Protein AF-A0AAV8V8Z2-F1 (afdb_monomer)

Organism: NCBI:txid1586481

Structure (mmCIF, N/CA/C/O backbone):
data_AF-A0AAV8V8Z2-F1
#
_entry.id   AF-A0AAV8V8Z2-F1
#
loop_
_atom_site.group_PDB
_atom_site.id
_atom_site.type_symbol
_atom_site.label_atom_id
_atom_site.label_alt_id
_atom_site.label_comp_id
_atom_site.label_asym_id
_atom_site.label_entity_id
_atom_site.label_seq_id
_atom_site.pdbx_PDB_ins_code
_atom_site.Cartn_x
_atom_site.Cartn_y
_atom_site.Cartn_z
_atom_site.occupancy
_atom_site.B_iso_or_equiv
_atom_site.auth_seq_id
_atom_site.auth_comp_id
_atom_site.auth_asym_id
_atom_site.auth_atom_id
_atom_site.pdbx_PDB_model_num
ATOM 1 N N . MET A 1 1 ? -5.394 -12.443 17.028 1.00 55.44 1 MET A N 1
ATOM 2 C CA . MET A 1 1 ? -6.078 -12.315 15.716 1.00 55.44 1 MET A CA 1
ATOM 3 C C . MET A 1 1 ? -7.574 -12.029 15.829 1.00 55.44 1 MET A C 1
ATOM 5 O O . MET A 1 1 ? -8.069 -11.370 14.934 1.00 55.44 1 MET A O 1
ATOM 9 N N . GLN A 1 2 ? -8.295 -12.465 16.876 1.00 59.88 2 GLN A N 1
ATOM 10 C CA . GLN A 1 2 ? -9.723 -12.116 17.038 1.00 59.88 2 GLN A CA 1
ATOM 11 C C . GLN A 1 2 ? -9.986 -10.616 17.280 1.00 59.88 2 GLN A C 1
ATOM 13 O O . GLN A 1 2 ? -11.065 -10.149 16.947 1.00 59.88 2 GLN A O 1
ATOM 18 N N . GLU A 1 3 ? -9.009 -9.865 17.799 1.00 79.50 3 GLU A N 1
ATOM 19 C CA . GLU A 1 3 ? -9.149 -8.424 18.086 1.00 79.50 3 GLU A CA 1
ATOM 20 C C . GLU A 1 3 ? -9.018 -7.506 16.855 1.00 79.50 3 GLU A C 1
ATOM 22 O O . GLU A 1 3 ? -9.438 -6.359 16.924 1.00 79.50 3 GLU A O 1
ATOM 27 N N . PHE A 1 4 ? -8.477 -7.998 15.729 1.00 88.44 4 PHE A N 1
ATOM 28 C CA . PHE A 1 4 ? -8.235 -7.202 14.509 1.00 88.44 4 PHE A CA 1
ATOM 29 C C . PHE A 1 4 ? -8.724 -7.952 13.253 1.00 88.44 4 PHE A C 1
ATOM 31 O O . PHE A 1 4 ? -7.912 -8.479 12.474 1.00 88.44 4 PHE A O 1
ATOM 38 N N . PRO A 1 5 ? -10.049 -8.122 13.088 1.00 89.12 5 PRO A N 1
ATOM 39 C CA . PRO A 1 5 ? -10.614 -8.955 12.033 1.00 89.12 5 PRO A CA 1
ATOM 40 C C . PRO A 1 5 ? -10.351 -8.405 10.624 1.00 89.12 5 PRO A C 1
ATOM 42 O O . PRO A 1 5 ? -10.026 -9.198 9.738 1.00 89.12 5 PRO A O 1
ATOM 45 N N . LEU A 1 6 ? -10.420 -7.086 10.402 1.00 90.88 6 LEU A N 1
ATOM 46 C CA . LEU A 1 6 ? -10.173 -6.493 9.084 1.00 90.88 6 LEU A CA 1
ATOM 47 C C . LEU A 1 6 ? -8.699 -6.606 8.715 1.00 90.88 6 LEU A C 1
ATOM 49 O O . LEU A 1 6 ? -8.374 -7.145 7.656 1.00 90.88 6 LEU A O 1
ATOM 53 N N . SER A 1 7 ? -7.793 -6.184 9.597 1.00 90.50 7 SER A N 1
ATOM 54 C CA . SER A 1 7 ? -6.358 -6.258 9.299 1.00 90.50 7 SER A CA 1
ATOM 55 C C . SER A 1 7 ? -5.876 -7.686 9.109 1.00 90.50 7 SER A C 1
ATOM 57 O O . SER A 1 7 ? -5.059 -7.937 8.230 1.00 90.50 7 SER A O 1
ATOM 59 N N . SER A 1 8 ? -6.407 -8.649 9.869 1.00 91.44 8 SER A N 1
ATOM 60 C CA . SER A 1 8 ? -6.037 -10.056 9.687 1.00 91.44 8 SER A CA 1
ATOM 61 C C . SER A 1 8 ? -6.459 -10.616 8.326 1.00 91.44 8 SER A C 1
ATOM 63 O O . SER A 1 8 ? -5.731 -11.433 7.761 1.00 91.44 8 SER A O 1
ATOM 65 N N . LYS A 1 9 ? -7.601 -10.169 7.786 1.00 92.75 9 LYS A N 1
ATOM 66 C CA . LYS A 1 9 ? -8.055 -10.525 6.438 1.00 92.75 9 LYS A CA 1
ATOM 67 C C . LYS A 1 9 ? -7.092 -9.962 5.396 1.00 92.75 9 LYS A C 1
ATOM 69 O O . LYS A 1 9 ? -6.546 -10.735 4.619 1.00 92.75 9 LYS A O 1
ATOM 74 N N . TYR A 1 10 ? -6.853 -8.652 5.433 1.00 92.06 10 TYR A N 1
ATOM 75 C CA . TYR A 1 10 ? -6.023 -7.968 4.444 1.00 92.06 10 TYR A CA 1
ATOM 76 C C . TYR A 1 10 ? -4.555 -8.400 4.499 1.00 92.06 10 TYR A C 1
ATOM 78 O O . TYR A 1 10 ? -3.955 -8.635 3.465 1.00 92.06 10 TYR A O 1
ATOM 86 N N . ILE A 1 11 ? -3.968 -8.626 5.676 1.00 91.75 11 ILE A N 1
ATOM 87 C CA . ILE A 1 11 ? -2.581 -9.119 5.766 1.00 91.75 11 ILE A CA 1
ATOM 88 C C . ILE A 1 11 ? -2.414 -10.490 5.102 1.00 91.75 11 ILE A C 1
ATOM 90 O O . ILE A 1 11 ? -1.365 -10.785 4.543 1.00 91.75 11 ILE A O 1
ATOM 94 N N . ARG A 1 12 ? -3.432 -11.353 5.152 1.00 90.88 12 ARG A N 1
ATOM 95 C CA . ARG A 1 12 ? -3.342 -12.686 4.539 1.00 90.88 12 ARG A CA 1
ATOM 96 C C . ARG A 1 12 ? -3.401 -12.649 3.015 1.00 90.88 12 ARG A C 1
ATOM 98 O O . ARG A 1 12 ? -2.929 -13.596 2.396 1.00 90.88 12 ARG A O 1
ATOM 105 N N . THR A 1 13 ? -4.014 -11.621 2.435 1.00 90.25 13 THR A N 1
ATOM 106 C CA . THR A 1 13 ? -4.269 -11.536 0.990 1.00 90.25 13 THR A CA 1
ATOM 107 C C . THR A 1 13 ? -3.391 -10.503 0.290 1.00 90.25 13 THR A C 1
ATOM 109 O O . THR A 1 13 ? -2.968 -10.739 -0.837 1.00 90.25 13 THR A O 1
ATOM 112 N N . ASP A 1 14 ? -3.073 -9.407 0.974 1.00 89.69 14 ASP A N 1
ATOM 113 C CA . ASP A 1 14 ? -2.560 -8.166 0.383 1.00 89.69 14 ASP A CA 1
ATOM 114 C C . ASP A 1 14 ? -1.161 -7.800 0.919 1.00 89.69 14 ASP A C 1
ATOM 116 O O . ASP A 1 14 ? -0.596 -6.755 0.582 1.00 89.69 14 ASP A O 1
ATOM 120 N N . MET A 1 15 ? -0.577 -8.656 1.765 1.00 89.44 15 MET A N 1
ATOM 121 C CA . MET A 1 15 ? 0.813 -8.524 2.191 1.00 89.44 15 MET A CA 1
ATOM 122 C C . MET A 1 15 ? 1.741 -9.187 1.173 1.00 89.44 15 MET A C 1
ATOM 124 O O . MET A 1 15 ? 1.669 -10.391 0.925 1.00 89.44 15 MET A O 1
ATOM 128 N N . TYR A 1 16 ? 2.668 -8.404 0.635 1.00 85.69 16 TYR A N 1
ATOM 129 C CA . TYR A 1 16 ? 3.755 -8.876 -0.207 1.00 85.69 16 TYR A CA 1
ATOM 130 C C . TYR A 1 16 ? 5.094 -8.533 0.439 1.00 85.69 16 TYR A C 1
ATOM 132 O O . TYR A 1 16 ? 5.508 -7.376 0.452 1.00 85.69 16 TYR A O 1
ATOM 140 N N . VAL A 1 17 ? 5.789 -9.554 0.947 1.00 85.44 17 VAL A N 1
ATOM 141 C CA . VAL A 1 17 ? 7.072 -9.413 1.655 1.00 85.44 17 VAL A CA 1
ATOM 142 C C . VAL A 1 17 ? 6.962 -8.384 2.790 1.00 85.44 17 VAL A C 1
ATOM 144 O O . VAL A 1 17 ? 6.380 -8.693 3.824 1.00 85.44 17 VAL A O 1
ATOM 147 N N . ASP A 1 18 ? 7.496 -7.178 2.613 1.00 85.25 18 ASP A N 1
ATOM 148 C CA . ASP A 1 18 ? 7.518 -6.081 3.580 1.00 85.25 18 ASP A CA 1
ATOM 149 C C . ASP A 1 18 ? 6.458 -5.005 3.295 1.00 85.25 18 ASP A C 1
ATOM 151 O O . ASP A 1 18 ? 6.383 -4.006 4.007 1.00 85.25 18 ASP A O 1
ATOM 155 N N . ASN A 1 19 ? 5.662 -5.151 2.234 1.00 85.19 19 ASN A N 1
ATOM 156 C CA . ASN A 1 19 ? 4.672 -4.165 1.808 1.00 85.19 19 ASN A CA 1
ATOM 157 C C . ASN A 1 19 ? 3.260 -4.697 2.062 1.00 85.19 19 ASN A C 1
ATOM 159 O O . ASN A 1 19 ? 2.956 -5.854 1.781 1.00 85.19 19 ASN A O 1
ATOM 163 N N . VAL A 1 20 ? 2.384 -3.828 2.560 1.00 89.25 20 VAL A N 1
ATOM 164 C CA . VAL A 1 20 ? 0.944 -4.080 2.665 1.00 89.25 20 VAL A CA 1
ATOM 165 C C . VAL A 1 20 ? 0.262 -3.078 1.747 1.00 89.25 20 VAL A C 1
ATOM 167 O O . VAL A 1 20 ? 0.393 -1.872 1.958 1.00 89.25 20 VAL A O 1
ATOM 170 N N . VAL A 1 21 ? -0.409 -3.568 0.706 1.00 87.94 21 VAL A N 1
ATOM 171 C CA . VAL A 1 21 ? -1.036 -2.725 -0.321 1.00 87.94 21 VAL A CA 1
ATOM 172 C C . VAL A 1 21 ? -2.490 -3.138 -0.454 1.00 87.94 21 VAL A C 1
ATOM 174 O O . VAL A 1 21 ? -2.794 -4.124 -1.114 1.00 87.94 21 VAL A O 1
ATOM 177 N N . CYS A 1 22 ? -3.380 -2.379 0.178 1.00 89.06 22 CYS A N 1
ATOM 178 C CA . CYS A 1 22 ? -4.800 -2.708 0.239 1.00 89.06 22 CYS A CA 1
ATOM 179 C C . CYS A 1 22 ? -5.633 -1.665 -0.505 1.00 89.06 22 CYS A C 1
ATOM 181 O O . CYS A 1 22 ? -5.334 -0.472 -0.452 1.00 89.06 22 CYS A O 1
ATOM 183 N N . SER A 1 23 ? -6.731 -2.110 -1.115 1.00 89.31 23 SER A N 1
ATOM 184 C CA . SER A 1 23 ? -7.776 -1.234 -1.651 1.00 89.31 23 SER A CA 1
ATOM 185 C C . SER A 1 23 ? -9.095 -1.515 -0.939 1.00 89.31 23 SER A C 1
ATOM 187 O O . SER A 1 23 ? -9.455 -2.672 -0.712 1.00 89.31 23 SER A O 1
ATOM 189 N N . VAL A 1 24 ? -9.805 -0.454 -0.560 1.00 90.62 24 VAL A N 1
ATOM 190 C CA . VAL A 1 24 ? -11.077 -0.529 0.168 1.00 90.62 24 VAL A CA 1
ATOM 191 C C . VAL A 1 24 ? -12.122 0.375 -0.490 1.00 90.62 24 VAL A C 1
ATOM 193 O O . VAL A 1 24 ? -11.772 1.428 -1.022 1.00 90.62 24 VAL A O 1
ATOM 196 N N . PRO A 1 25 ? -13.413 0.003 -0.454 1.00 89.88 25 PRO A N 1
ATOM 197 C CA . PRO A 1 25 ? -14.472 0.723 -1.160 1.00 89.88 25 PRO A CA 1
ATOM 198 C C . PRO A 1 25 ? -14.869 2.060 -0.517 1.00 89.88 25 PRO A C 1
ATOM 200 O O . PRO A 1 25 ? -15.582 2.838 -1.148 1.00 89.88 25 PRO A O 1
ATOM 203 N N . SER A 1 26 ? -14.476 2.333 0.734 1.00 90.62 26 SER A N 1
ATOM 204 C CA . SER A 1 26 ? -14.862 3.565 1.429 1.00 90.62 26 SER A CA 1
ATOM 205 C C . SER A 1 26 ? -13.770 4.123 2.338 1.00 90.62 26 SER A C 1
ATOM 207 O O . SER A 1 26 ? -12.967 3.391 2.915 1.00 90.62 26 SER A O 1
ATOM 209 N N . LEU A 1 27 ? -13.800 5.444 2.526 1.00 89.94 27 LEU A N 1
ATOM 210 C CA . LEU A 1 27 ? -12.897 6.153 3.431 1.00 89.94 27 LEU A CA 1
ATOM 211 C C . LEU A 1 27 ? -13.062 5.710 4.893 1.00 89.94 27 LEU A C 1
ATOM 213 O O . LEU A 1 27 ? -12.076 5.567 5.609 1.00 89.94 27 LEU A O 1
ATOM 217 N N . ALA A 1 28 ? -14.296 5.447 5.335 1.00 91.12 28 ALA A N 1
ATOM 218 C CA . ALA A 1 28 ? -14.557 4.962 6.689 1.00 91.12 28 ALA A CA 1
ATOM 219 C C . ALA A 1 28 ? -13.914 3.584 6.930 1.00 91.12 28 ALA A C 1
ATOM 221 O O . ALA A 1 28 ? -13.312 3.352 7.979 1.00 91.12 28 ALA A O 1
ATOM 222 N N . GLU A 1 29 ? -13.984 2.687 5.939 1.00 91.56 29 GLU A N 1
ATOM 223 C CA . GLU A 1 29 ? -13.272 1.408 5.994 1.00 91.56 29 GLU A CA 1
ATOM 224 C C . GLU A 1 29 ? -11.754 1.601 5.985 1.00 91.56 29 GLU A C 1
ATOM 226 O O . GLU A 1 29 ? -11.067 0.915 6.738 1.00 91.56 29 GLU A O 1
ATOM 231 N N . ALA A 1 30 ? -11.229 2.556 5.210 1.00 91.56 30 ALA A N 1
ATOM 232 C CA . ALA A 1 30 ? -9.797 2.860 5.178 1.00 91.56 30 ALA A CA 1
ATOM 233 C C . ALA A 1 30 ? -9.271 3.324 6.545 1.00 91.56 30 ALA A C 1
ATOM 235 O O . ALA A 1 30 ? -8.234 2.848 7.003 1.00 91.56 30 ALA A O 1
ATOM 236 N N . GLN A 1 31 ? -10.004 4.208 7.226 1.00 91.69 31 GLN A N 1
ATOM 237 C CA . GLN A 1 31 ? -9.653 4.694 8.565 1.00 91.69 31 GLN A CA 1
ATOM 238 C C . GLN A 1 31 ? -9.673 3.576 9.613 1.00 91.69 31 GLN A C 1
ATOM 240 O O . GLN A 1 31 ? -8.776 3.479 10.458 1.00 91.69 31 GLN A O 1
ATOM 245 N N . ASN A 1 32 ? -10.686 2.707 9.552 1.00 92.88 32 ASN A N 1
ATOM 246 C CA . ASN A 1 32 ? -10.767 1.565 10.454 1.00 92.88 32 ASN A CA 1
ATOM 247 C C . ASN A 1 32 ? -9.630 0.566 10.184 1.00 92.88 32 ASN A C 1
ATOM 249 O O . ASN A 1 32 ? -8.939 0.141 11.108 1.00 92.88 32 ASN A O 1
ATOM 253 N N . LEU A 1 33 ? -9.370 0.266 8.908 1.00 92.88 33 LEU A N 1
ATOM 254 C CA . LEU A 1 33 ? -8.282 -0.613 8.493 1.00 92.88 33 LEU A CA 1
ATOM 255 C C . LEU A 1 33 ? -6.916 -0.073 8.928 1.00 92.88 33 LEU A C 1
ATOM 257 O O . LEU A 1 33 ? -6.101 -0.841 9.431 1.00 92.88 33 LEU A O 1
ATOM 261 N N . TYR A 1 34 ? -6.671 1.231 8.777 1.00 92.38 34 TYR A N 1
ATOM 262 C CA . TYR A 1 34 ? -5.458 1.883 9.269 1.00 92.38 34 TYR A CA 1
ATOM 263 C C . TYR A 1 34 ? -5.280 1.662 10.775 1.00 92.38 34 TYR A C 1
ATOM 265 O O . TYR A 1 34 ? -4.223 1.212 11.223 1.00 92.38 34 TYR A O 1
ATOM 273 N N . SER A 1 35 ? -6.335 1.922 11.549 1.00 92.38 35 SER A N 1
ATOM 274 C CA . SER A 1 35 ? -6.313 1.801 13.008 1.00 92.38 35 SER A CA 1
ATOM 275 C C . SER A 1 35 ? -6.051 0.362 13.459 1.00 92.38 35 SER A C 1
ATOM 277 O O . SER A 1 35 ? -5.190 0.126 14.312 1.00 92.38 35 SER A O 1
ATOM 279 N N . GLU A 1 36 ? -6.737 -0.611 12.853 1.00 94.69 36 GLU A N 1
ATOM 280 C CA . GLU A 1 36 ? -6.504 -2.028 13.130 1.00 94.69 36 GLU A CA 1
ATOM 281 C C . GLU A 1 36 ? -5.101 -2.481 12.688 1.00 94.69 36 GLU A C 1
ATOM 283 O O . GLU A 1 36 ? -4.472 -3.259 13.403 1.00 94.69 36 GLU A O 1
ATOM 288 N N . LEU A 1 37 ? -4.570 -1.981 11.561 1.00 93.25 37 LEU A N 1
ATOM 289 C CA . LEU A 1 37 ? -3.244 -2.369 11.061 1.00 93.25 37 LEU A CA 1
ATOM 290 C C . LEU A 1 37 ? -2.161 -1.890 12.021 1.00 93.25 37 LEU A C 1
ATOM 292 O O . LEU A 1 37 ? -1.295 -2.667 12.420 1.00 93.25 37 LEU A O 1
ATOM 296 N N . VAL A 1 38 ? -2.237 -0.625 12.438 1.00 93.00 38 VAL A N 1
ATOM 297 C CA . VAL A 1 38 ? -1.319 -0.060 13.429 1.00 93.00 38 VAL A CA 1
ATOM 298 C C . VAL A 1 38 ? -1.397 -0.843 14.740 1.00 93.00 38 VAL A C 1
ATOM 300 O O . VAL A 1 38 ? -0.357 -1.172 15.306 1.00 93.00 38 VAL A O 1
ATOM 303 N N . GLY A 1 39 ? -2.600 -1.178 15.213 1.00 93.00 39 GLY A N 1
ATOM 304 C CA . GLY A 1 39 ? -2.790 -1.968 16.432 1.00 93.00 39 GLY A CA 1
ATOM 305 C C . GLY A 1 39 ? -2.211 -3.381 16.325 1.00 93.00 39 GLY A C 1
ATOM 306 O O . GLY A 1 39 ? -1.456 -3.810 17.198 1.00 93.00 39 GLY A O 1
ATOM 307 N N . LEU A 1 40 ? -2.509 -4.082 15.231 1.00 93.69 40 LEU A N 1
ATOM 308 C CA . LEU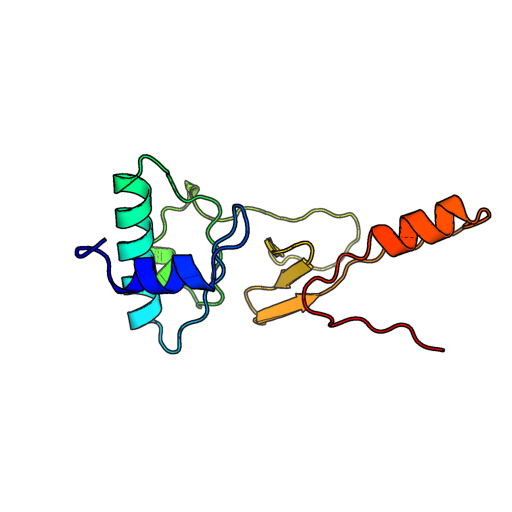 A 1 40 ? -2.084 -5.459 14.999 1.00 93.69 40 LEU A CA 1
ATOM 309 C C . LEU A 1 40 ? -0.562 -5.582 14.875 1.00 93.69 40 LEU A C 1
ATOM 311 O O . LEU A 1 40 ? 0.028 -6.460 15.506 1.00 93.69 40 LEU A O 1
ATOM 315 N N . PHE A 1 41 ? 0.084 -4.708 14.099 1.00 92.38 41 PHE A N 1
ATOM 316 C CA . PHE A 1 41 ? 1.542 -4.732 13.962 1.00 92.38 41 PHE A CA 1
ATOM 317 C C . PHE A 1 41 ? 2.237 -4.308 15.258 1.00 92.38 41 PHE A C 1
ATOM 319 O O . PHE A 1 41 ? 3.187 -4.980 15.664 1.00 92.38 41 PHE A O 1
ATOM 326 N N . LYS A 1 42 ? 1.713 -3.309 15.985 1.00 93.62 42 LYS A N 1
ATOM 327 C CA . LYS A 1 42 ? 2.241 -2.939 17.310 1.00 93.62 42 LYS A CA 1
ATOM 328 C C . LYS A 1 42 ? 2.130 -4.073 18.322 1.00 93.62 42 LYS A C 1
ATOM 330 O O . LYS A 1 42 ? 3.079 -4.307 19.064 1.00 93.62 42 LYS A O 1
ATOM 335 N N . ALA A 1 43 ? 1.022 -4.814 18.327 1.00 92.69 43 ALA A N 1
ATOM 336 C CA . ALA A 1 43 ? 0.872 -6.006 19.163 1.00 92.69 43 ALA A CA 1
ATOM 337 C C . ALA A 1 43 ? 1.901 -7.098 18.809 1.00 92.69 43 ALA A C 1
ATOM 339 O O . ALA A 1 43 ? 2.316 -7.863 19.676 1.00 92.69 43 ALA A O 1
ATOM 340 N N . GLY A 1 44 ? 2.339 -7.146 17.548 1.00 90.81 44 GLY A N 1
ATOM 341 C CA . GLY A 1 44 ? 3.443 -7.985 17.081 1.00 90.81 44 GLY A CA 1
ATOM 342 C C . GLY A 1 44 ? 4.846 -7.405 17.308 1.00 90.81 44 GLY A C 1
AT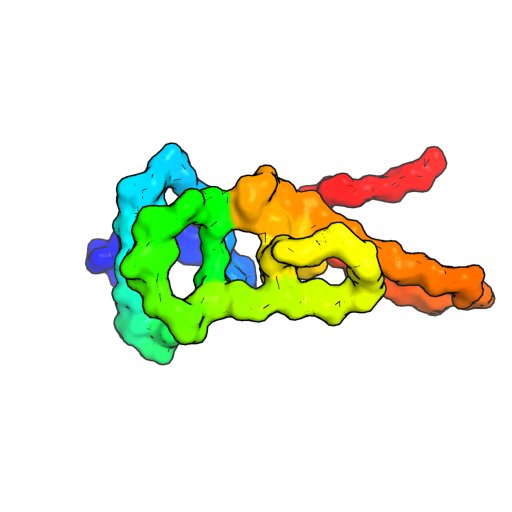OM 343 O O . GLY A 1 44 ? 5.816 -8.079 16.977 1.00 90.81 44 GLY A O 1
ATOM 344 N N . GLY A 1 45 ? 4.975 -6.190 17.854 1.00 92.75 45 GLY A N 1
ATOM 345 C CA . GLY A 1 45 ? 6.258 -5.512 18.073 1.00 92.75 45 GLY A CA 1
ATOM 346 C C . GLY A 1 45 ? 6.830 -4.794 16.845 1.00 92.75 45 GLY A C 1
ATOM 347 O O . GLY A 1 45 ? 8.025 -4.512 16.812 1.00 92.75 45 GLY A O 1
ATOM 348 N N . PHE A 1 46 ? 6.002 -4.505 15.840 1.00 90.94 46 PHE A N 1
ATOM 349 C CA . PHE A 1 46 ? 6.399 -3.836 14.604 1.00 90.94 46 PHE A CA 1
ATOM 350 C C . PHE A 1 46 ? 5.707 -2.480 14.453 1.00 90.94 46 PHE A C 1
ATOM 352 O O . PHE A 1 46 ? 4.506 -2.351 14.690 1.00 90.94 46 PHE A O 1
ATOM 359 N N . ASP A 1 47 ? 6.449 -1.489 13.965 1.00 90.62 47 ASP A N 1
ATOM 360 C CA . ASP A 1 47 ? 5.897 -0.204 13.545 1.00 90.62 47 ASP A CA 1
ATOM 361 C C . ASP A 1 47 ? 5.788 -0.157 12.018 1.00 90.62 47 ASP A C 1
ATOM 363 O O . ASP A 1 47 ? 6.774 -0.329 11.299 1.00 90.62 47 ASP A O 1
ATOM 367 N N . LEU A 1 48 ? 4.579 0.100 11.516 1.00 88.75 48 LEU A N 1
ATOM 368 C CA . LEU A 1 48 ? 4.351 0.353 10.096 1.00 88.75 48 LEU A CA 1
ATOM 369 C C . LEU A 1 48 ? 4.792 1.777 9.741 1.00 88.75 48 LEU A C 1
ATOM 371 O O . LEU A 1 48 ? 4.329 2.753 10.337 1.00 88.75 48 LEU A O 1
ATOM 375 N N . LEU A 1 49 ? 5.663 1.886 8.739 1.00 85.56 49 LEU A N 1
ATOM 376 C CA . LEU A 1 49 ? 6.273 3.134 8.281 1.00 85.56 49 LEU A CA 1
ATOM 377 C C . LEU A 1 49 ? 6.006 3.351 6.788 1.00 85.56 49 LEU A C 1
ATOM 379 O O . LEU A 1 49 ? 5.672 2.410 6.074 1.00 85.56 49 LEU A O 1
ATOM 383 N N . LYS A 1 50 ? 6.250 4.580 6.312 1.00 84.75 50 LYS A N 1
ATOM 384 C CA . LYS A 1 50 ? 6.118 4.986 4.900 1.00 84.75 50 LYS A CA 1
ATOM 385 C C . LYS A 1 50 ? 4.700 4.793 4.355 1.00 84.75 50 LYS A C 1
ATOM 387 O O . LYS A 1 50 ? 4.501 4.208 3.296 1.00 84.75 50 LYS A O 1
ATOM 392 N N . TRP A 1 51 ? 3.719 5.304 5.084 1.00 87.19 51 TRP A N 1
ATOM 393 C CA . TRP A 1 51 ? 2.326 5.285 4.657 1.00 87.19 51 TRP A CA 1
ATOM 394 C C . TRP A 1 51 ? 2.106 6.162 3.423 1.00 87.19 51 TRP A C 1
ATOM 396 O O . TRP A 1 51 ? 2.634 7.273 3.348 1.00 87.19 51 TRP A O 1
ATOM 406 N N . CYS A 1 52 ? 1.286 5.663 2.501 1.00 85.38 52 CYS A N 1
ATOM 407 C CA . CYS A 1 52 ? 0.810 6.350 1.303 1.00 85.38 52 CYS A CA 1
ATOM 408 C C . CYS A 1 52 ? -0.687 6.085 1.145 1.00 85.38 52 CYS A C 1
ATOM 410 O O . CYS A 1 52 ? -1.158 5.001 1.493 1.00 85.38 52 CYS A O 1
ATOM 412 N N . THR A 1 53 ? -1.431 7.037 0.589 1.00 84.31 53 THR A N 1
ATOM 413 C CA . THR A 1 53 ? -2.853 6.863 0.276 1.00 84.31 53 THR A CA 1
ATOM 414 C C . THR A 1 53 ? -3.259 7.783 -0.869 1.00 84.31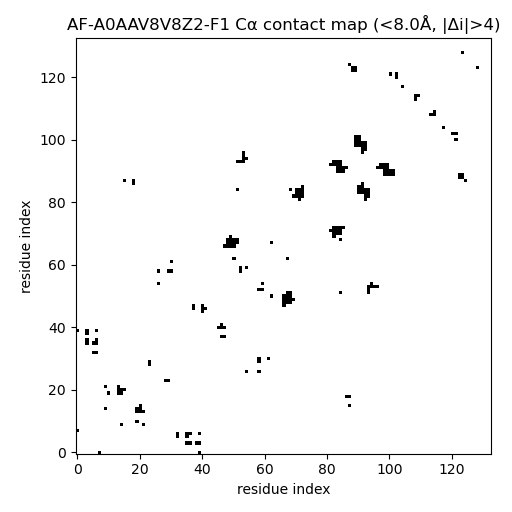 53 THR A C 1
ATOM 416 O O . THR A 1 53 ? -2.734 8.886 -0.984 1.00 84.31 53 THR A O 1
ATOM 419 N N . ASN A 1 54 ? -4.209 7.326 -1.684 1.00 82.81 54 ASN A N 1
ATOM 420 C CA . ASN A 1 54 ? -4.874 8.123 -2.712 1.00 82.81 54 ASN A CA 1
ATOM 421 C C . ASN A 1 54 ? -6.002 9.017 -2.154 1.00 82.81 54 ASN A C 1
ATOM 423 O O . ASN A 1 54 ? -6.662 9.726 -2.911 1.00 82.81 54 ASN A O 1
ATOM 427 N N . ASP A 1 55 ? -6.250 8.988 -0.839 1.00 79.81 55 ASP A N 1
ATOM 428 C CA . ASP A 1 55 ? -7.240 9.846 -0.193 1.00 79.81 55 ASP A CA 1
ATOM 429 C C . ASP A 1 55 ? -6.812 11.324 -0.180 1.00 79.81 55 ASP A C 1
ATOM 431 O O . ASP A 1 55 ? -5.643 11.671 0.009 1.00 79.81 55 ASP A O 1
ATOM 435 N N . CYS A 1 56 ? -7.793 12.218 -0.308 1.00 65.56 56 CYS A N 1
ATOM 436 C CA . CYS A 1 56 ? -7.574 13.656 -0.442 1.00 65.56 56 CYS A CA 1
ATOM 437 C C . CYS A 1 56 ? -7.227 14.391 0.869 1.00 65.56 56 CYS A C 1
ATOM 439 O O . CYS A 1 56 ? -7.111 15.617 0.853 1.00 65.56 56 CYS A O 1
ATOM 441 N N . GLY A 1 57 ? -7.033 13.688 1.995 1.00 71.25 57 GLY A N 1
ATOM 442 C CA . GLY A 1 57 ? -6.479 14.292 3.218 1.00 71.25 57 GLY A CA 1
ATOM 443 C C . GLY A 1 57 ? -7.068 13.802 4.538 1.00 71.25 57 GLY A C 1
ATOM 444 O O . GLY A 1 57 ? -6.476 14.019 5.595 1.00 71.25 57 GLY A O 1
ATOM 445 N N . VAL A 1 58 ? -8.225 13.148 4.523 1.00 77.75 58 VAL A N 1
ATOM 446 C CA . VAL A 1 58 ? -8.922 1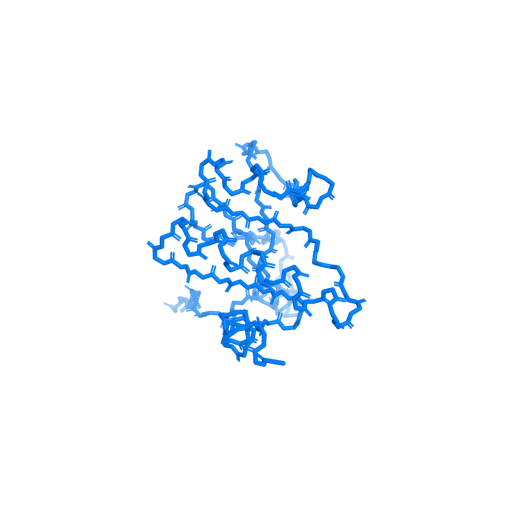2.750 5.751 1.00 77.75 58 VAL A CA 1
ATOM 447 C C . VAL A 1 58 ? -8.171 11.628 6.463 1.00 77.75 58 VAL A C 1
ATOM 449 O O . VAL A 1 58 ? -8.039 11.660 7.688 1.00 77.75 58 VAL A O 1
ATOM 452 N N . LEU A 1 59 ? -7.636 10.665 5.711 1.00 81.31 59 LEU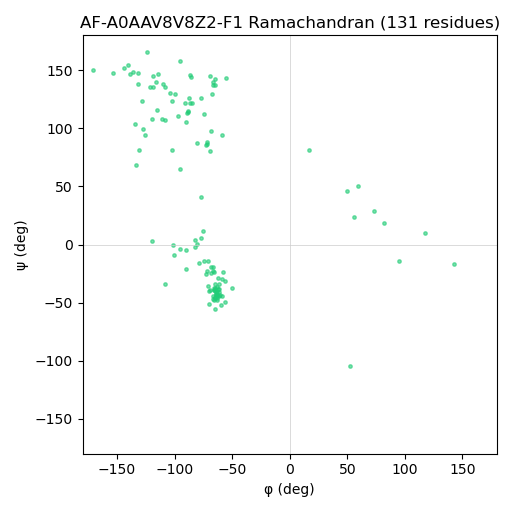 A N 1
ATOM 453 C CA . LEU A 1 59 ? -6.802 9.606 6.272 1.00 81.31 59 LEU A CA 1
ATOM 454 C C . LEU A 1 59 ? -5.438 10.149 6.722 1.00 81.31 59 LEU A C 1
ATOM 456 O O . LEU A 1 59 ? -4.934 9.758 7.774 1.00 81.31 59 LEU A O 1
ATOM 460 N N . TRP A 1 60 ? -4.886 11.127 5.997 1.00 83.56 60 TRP A N 1
ATOM 461 C CA . TRP A 1 60 ? -3.629 11.788 6.360 1.00 83.56 60 TRP A CA 1
ATOM 462 C C . TRP A 1 60 ? -3.671 12.457 7.740 1.00 83.56 60 TRP A C 1
ATOM 464 O O . TRP A 1 60 ? -2.653 12.480 8.426 1.00 83.56 60 TRP A O 1
ATOM 474 N N . ASN A 1 61 ? -4.839 12.918 8.199 1.00 83.88 61 ASN A N 1
ATOM 475 C CA . ASN A 1 61 ? -5.001 13.479 9.547 1.00 83.88 61 ASN A CA 1
ATOM 476 C C . ASN A 1 61 ? -4.817 12.448 10.676 1.00 83.88 61 ASN A C 1
ATOM 478 O O . ASN A 1 61 ? -4.538 12.832 11.810 1.00 83.88 61 ASN A O 1
ATOM 482 N N . GLN A 1 62 ? -4.994 11.153 10.395 1.00 84.38 62 GLN A N 1
ATOM 483 C CA . GLN A 1 62 ? -4.801 10.074 11.373 1.00 84.38 62 GLN A CA 1
ATOM 484 C C . GLN A 1 62 ? -3.365 9.543 11.381 1.00 84.38 62 GLN A C 1
ATOM 486 O O . GLN A 1 62 ? -2.930 8.956 12.372 1.00 84.38 62 GLN A O 1
ATOM 491 N N . ILE A 1 63 ? -2.625 9.758 10.291 1.00 85.62 63 ILE A N 1
ATOM 492 C CA . ILE A 1 63 ? -1.264 9.263 10.121 1.00 85.62 63 ILE A CA 1
ATOM 493 C C . ILE A 1 63 ? -0.288 10.327 10.634 1.00 85.62 63 ILE A C 1
ATOM 495 O O . ILE A 1 63 ? -0.261 11.440 10.102 1.00 85.62 63 ILE A O 1
ATOM 499 N N . PRO A 1 64 ? 0.573 10.020 11.618 1.00 85.56 64 PRO A N 1
ATOM 500 C CA . PRO A 1 64 ? 1.555 10.989 12.077 1.00 85.56 64 PRO A CA 1
ATOM 501 C C . PRO A 1 64 ? 2.567 11.307 10.964 1.00 85.56 64 PRO A C 1
ATOM 503 O O . PRO A 1 64 ? 3.031 10.415 10.256 1.00 85.56 64 PRO A O 1
ATOM 506 N N . GLN A 1 65 ? 2.911 12.591 10.810 1.00 80.75 65 GLN A N 1
ATOM 507 C CA . GLN A 1 65 ? 3.713 13.105 9.684 1.00 80.75 65 GLN A CA 1
ATOM 508 C C . GLN A 1 65 ? 5.071 12.415 9.510 1.00 80.75 65 GLN A C 1
ATOM 510 O O . GLN A 1 65 ? 5.562 12.271 8.396 1.00 80.75 65 GLN A O 1
ATOM 515 N N . ASN A 1 66 ? 5.680 11.952 10.602 1.00 80.88 66 ASN A N 1
ATOM 516 C CA . ASN A 1 66 ? 6.945 11.215 10.565 1.00 80.88 66 ASN A CA 1
ATOM 517 C C . ASN A 1 66 ? 6.825 9.819 9.927 1.00 80.88 66 ASN A C 1
ATOM 519 O O . ASN A 1 66 ? 7.835 9.242 9.535 1.00 80.88 66 ASN A O 1
ATOM 523 N N . ALA A 1 67 ? 5.612 9.273 9.848 1.00 81.62 67 ALA A N 1
ATOM 524 C CA . ALA A 1 67 ? 5.321 7.978 9.254 1.00 81.62 67 ALA A CA 1
ATOM 525 C C . ALA A 1 67 ? 4.870 8.093 7.790 1.00 81.62 67 ALA A C 1
ATOM 527 O O . ALA A 1 67 ? 4.678 7.064 7.140 1.00 81.62 67 ALA A O 1
ATOM 528 N N . TRP A 1 68 ? 4.712 9.313 7.261 1.00 82.50 68 TRP A N 1
ATOM 529 C CA . TRP A 1 68 ? 4.374 9.539 5.858 1.00 82.50 68 TRP A CA 1
ATOM 530 C C . TRP A 1 68 ? 5.513 9.045 4.968 1.00 82.50 68 TRP A C 1
ATOM 532 O O . TRP A 1 68 ? 6.696 9.185 5.296 1.00 82.50 68 TRP A O 1
ATOM 542 N N . SER A 1 69 ? 5.178 8.467 3.820 1.00 74.50 69 SER A N 1
ATOM 543 C CA . SER A 1 69 ? 6.178 8.197 2.796 1.00 74.50 69 SER A CA 1
ATOM 544 C C . SER A 1 69 ? 6.661 9.520 2.212 1.00 74.50 69 SER A C 1
ATOM 546 O O . SER A 1 69 ? 6.048 10.109 1.330 1.00 74.50 69 SER A O 1
ATOM 548 N N . LEU A 1 70 ? 7.797 10.000 2.710 1.00 59.53 70 LEU A N 1
ATOM 549 C CA . LEU A 1 70 ? 8.472 11.193 2.196 1.00 59.53 70 LEU A CA 1
ATOM 550 C C . LEU A 1 70 ? 9.199 10.937 0.861 1.00 59.53 70 LEU A C 1
ATOM 552 O O . LEU A 1 70 ? 10.029 11.751 0.455 1.00 59.53 70 LEU A O 1
ATOM 556 N N . GLN A 1 71 ? 8.966 9.802 0.189 1.00 51.00 71 GLN A N 1
ATOM 557 C CA . GLN A 1 71 ? 9.726 9.440 -1.004 1.00 51.00 71 GLN A CA 1
ATOM 558 C C . GLN A 1 71 ? 9.341 10.316 -2.208 1.00 51.00 71 GLN A C 1
ATOM 560 O O . GLN A 1 71 ? 8.549 9.938 -3.064 1.00 51.00 71 GLN A O 1
ATOM 565 N N . LYS A 1 72 ? 10.029 11.457 -2.338 1.00 44.03 72 LYS A N 1
ATOM 566 C CA . LYS A 1 72 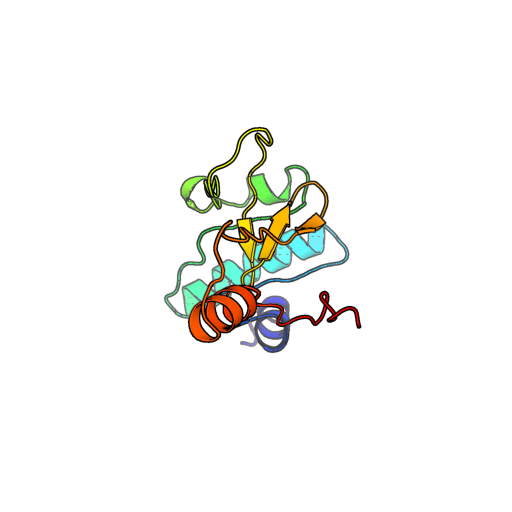? 10.516 11.914 -3.641 1.00 44.03 72 LYS A CA 1
ATOM 567 C C . LYS A 1 72 ? 11.423 10.812 -4.177 1.00 44.03 72 LYS A C 1
ATOM 569 O O . LYS A 1 72 ? 12.591 10.724 -3.805 1.00 44.03 72 LYS A O 1
ATOM 574 N N . VAL A 1 73 ? 10.879 9.915 -4.989 1.00 40.41 73 VAL A N 1
ATOM 575 C CA . VAL A 1 73 ? 11.705 8.968 -5.734 1.00 40.41 73 VAL A CA 1
ATOM 576 C C . VAL A 1 73 ? 12.419 9.762 -6.832 1.00 40.41 73 VAL A C 1
ATOM 578 O O . VAL A 1 73 ? 11.932 9.895 -7.950 1.00 40.41 73 VAL A O 1
ATOM 581 N N . GLU A 1 74 ? 13.574 10.335 -6.494 1.00 36.34 74 GLU A N 1
ATOM 582 C CA . GLU A 1 74 ? 14.523 10.868 -7.469 1.00 36.34 74 GLU A CA 1
ATOM 583 C C . GLU A 1 74 ? 15.200 9.693 -8.184 1.00 36.34 74 GLU A C 1
ATOM 585 O O . GLU A 1 74 ? 16.280 9.236 -7.820 1.00 36.34 74 GLU A O 1
ATOM 590 N N . PHE A 1 75 ? 14.554 9.195 -9.234 1.00 35.59 75 PHE A N 1
ATOM 591 C CA . PHE A 1 75 ? 15.273 8.593 -10.350 1.00 35.59 75 PHE A CA 1
ATOM 592 C C . PHE A 1 75 ? 15.282 9.622 -11.470 1.00 35.59 75 PHE A C 1
ATOM 594 O O . PHE A 1 75 ? 14.421 9.592 -12.337 1.00 35.59 75 PHE A O 1
ATOM 601 N N . ASN A 1 76 ? 16.213 10.571 -11.356 1.00 39.09 76 ASN A N 1
ATOM 602 C CA . ASN A 1 76 ? 16.791 11.374 -12.431 1.00 39.09 76 ASN A CA 1
ATOM 603 C C . ASN A 1 76 ? 15.999 11.376 -13.755 1.00 39.09 76 ASN A C 1
ATOM 605 O O . ASN A 1 76 ? 16.345 10.620 -14.656 1.00 39.09 76 ASN A O 1
ATOM 609 N N . ASP A 1 77 ? 14.951 12.193 -13.859 1.00 36.56 77 ASP A N 1
ATOM 610 C CA . ASP A 1 77 ? 14.819 13.162 -14.947 1.00 36.56 77 ASP A CA 1
ATOM 611 C C . ASP A 1 77 ? 13.650 14.123 -14.702 1.00 36.56 77 ASP A C 1
ATOM 613 O O . ASP A 1 77 ? 12.677 13.827 -14.008 1.00 36.56 77 ASP A O 1
ATOM 617 N N . ASN A 1 78 ? 13.825 15.320 -15.237 1.00 43.66 78 ASN A N 1
ATOM 618 C CA . ASN A 1 78 ? 13.017 16.507 -15.017 1.00 43.66 78 ASN A CA 1
ATOM 619 C C . ASN A 1 78 ? 11.518 16.301 -15.310 1.00 43.66 78 ASN A C 1
ATOM 621 O O . ASN A 1 78 ? 11.171 15.687 -16.313 1.00 43.66 78 ASN A O 1
ATOM 625 N N . SER A 1 79 ? 10.671 16.950 -14.495 1.00 38.69 79 SER A N 1
ATOM 626 C CA . SER A 1 79 ? 9.312 17.452 -14.809 1.00 38.69 79 SER A CA 1
ATOM 627 C C . SER A 1 79 ? 8.072 16.919 -14.081 1.00 38.69 79 SER A C 1
ATOM 629 O O . SER A 1 79 ? 7.002 17.383 -14.437 1.00 38.69 79 SER A O 1
ATOM 631 N N . ASP A 1 80 ? 8.149 16.134 -12.998 1.00 39.59 80 ASP A N 1
ATOM 632 C CA . ASP A 1 80 ? 6.938 15.876 -12.188 1.00 39.59 80 ASP A CA 1
ATOM 633 C C . ASP A 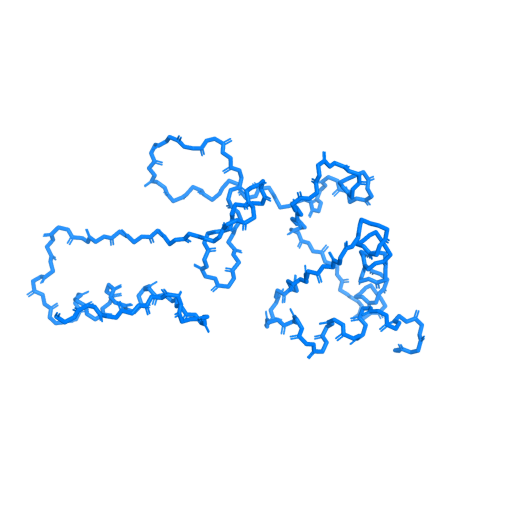1 80 ? 7.173 16.016 -10.682 1.00 39.59 80 ASP A C 1
ATOM 635 O O . ASP A 1 80 ? 7.742 15.160 -10.008 1.00 39.59 80 ASP A O 1
ATOM 639 N N . MET A 1 81 ? 6.695 17.140 -10.149 1.00 39.16 81 MET A N 1
ATOM 640 C CA . MET A 1 81 ? 6.756 17.548 -8.745 1.00 39.16 81 MET A CA 1
ATOM 641 C C . MET A 1 81 ? 5.710 16.818 -7.880 1.00 39.16 81 MET A C 1
ATOM 643 O O . MET A 1 81 ? 5.075 17.435 -7.030 1.00 39.16 81 MET A O 1
ATOM 647 N N . HIS A 1 82 ? 5.494 15.517 -8.091 1.00 44.72 82 HIS A N 1
ATOM 648 C CA . HIS A 1 82 ? 4.521 14.737 -7.320 1.00 44.72 82 HIS A CA 1
ATOM 649 C C . HIS A 1 82 ? 5.124 13.420 -6.820 1.00 44.72 82 HIS A C 1
ATOM 651 O O . HIS A 1 82 ? 5.912 12.766 -7.505 1.00 44.72 82 HIS A O 1
ATOM 657 N N . ALA A 1 83 ? 4.806 13.096 -5.564 1.00 51.94 83 ALA A N 1
ATOM 658 C CA . ALA A 1 83 ? 5.447 12.093 -4.722 1.00 51.94 83 ALA A CA 1
ATOM 659 C C . ALA A 1 83 ? 5.168 10.667 -5.206 1.00 51.94 83 ALA A C 1
ATOM 661 O O . ALA A 1 83 ? 4.315 9.956 -4.690 1.00 51.94 83 ALA A O 1
ATOM 662 N N . SER A 1 84 ? 5.900 10.220 -6.216 1.00 56.53 84 SER A N 1
ATOM 663 C CA . SER A 1 84 ? 5.750 8.856 -6.688 1.00 56.53 84 SER A CA 1
ATOM 664 C C . SER A 1 84 ? 6.385 7.875 -5.710 1.00 56.53 84 SER A C 1
ATOM 666 O O . SER A 1 84 ? 7.609 7.851 -5.587 1.00 56.53 84 SER A O 1
ATOM 668 N N . SER A 1 85 ? 5.585 7.055 -5.037 1.00 64.44 85 SER A N 1
ATOM 669 C CA . SER A 1 85 ? 6.094 6.011 -4.144 1.00 64.44 85 SER A CA 1
ATOM 670 C C . SER A 1 85 ? 6.381 4.729 -4.922 1.00 64.44 85 SER A C 1
ATOM 672 O O . SER A 1 85 ? 5.698 4.412 -5.897 1.00 64.44 85 SER A O 1
ATOM 674 N N . LYS A 1 86 ? 7.412 3.977 -4.519 1.00 71.06 86 LYS A N 1
ATOM 675 C CA . LYS A 1 86 ? 7.715 2.686 -5.145 1.00 71.06 86 LYS A CA 1
ATOM 676 C C . LYS A 1 86 ? 6.907 1.581 -4.470 1.00 71.06 86 LYS A C 1
ATOM 678 O O . LYS A 1 86 ? 7.071 1.359 -3.276 1.00 71.06 86 LYS A O 1
ATOM 683 N N . VAL A 1 87 ? 6.092 0.870 -5.241 1.00 74.38 87 VAL A N 1
ATOM 684 C CA . VAL A 1 87 ? 5.257 -0.245 -4.772 1.00 74.38 87 VAL A CA 1
ATOM 685 C C . VAL A 1 87 ? 5.514 -1.447 -5.673 1.00 74.38 87 VAL A C 1
ATOM 687 O O . VAL A 1 87 ? 5.403 -1.336 -6.890 1.00 74.38 87 VAL A O 1
ATOM 690 N N . LEU A 1 88 ? 5.920 -2.586 -5.101 1.00 73.50 88 LEU A N 1
ATOM 691 C CA . LEU A 1 88 ? 6.190 -3.835 -5.843 1.00 73.50 88 LEU A CA 1
ATOM 692 C C . LEU A 1 88 ? 7.211 -3.716 -6.994 1.00 73.50 88 LEU A C 1
ATOM 694 O O . LEU A 1 88 ? 7.197 -4.511 -7.929 1.00 73.50 88 LEU A O 1
ATOM 698 N N . GLY A 1 89 ? 8.110 -2.729 -6.953 1.00 72.31 89 GLY A N 1
ATOM 699 C CA . GLY A 1 89 ? 9.036 -2.460 -8.061 1.00 72.31 89 GLY A CA 1
ATOM 700 C C . GLY A 1 89 ? 8.556 -1.390 -9.048 1.00 72.31 89 GLY A C 1
ATOM 701 O O . GLY A 1 89 ? 9.386 -0.863 -9.785 1.00 72.31 89 GLY A O 1
ATOM 702 N N . LEU A 1 90 ? 7.274 -1.022 -8.997 1.00 77.69 90 LEU A N 1
ATOM 703 C CA . LEU A 1 90 ? 6.603 -0.057 -9.869 1.00 77.69 90 LEU A CA 1
ATOM 704 C C . LEU A 1 90 ? 6.566 1.342 -9.251 1.00 77.69 90 LEU A C 1
ATOM 706 O O . LEU A 1 90 ? 6.651 1.500 -8.032 1.00 77.69 90 LEU A O 1
ATOM 710 N N . LYS A 1 91 ? 6.408 2.364 -10.095 1.00 80.06 91 LYS A N 1
ATOM 711 C CA . LYS A 1 91 ? 6.174 3.747 -9.671 1.00 80.06 91 LYS A CA 1
ATOM 712 C C . LYS A 1 91 ? 4.664 3.953 -9.533 1.00 80.06 91 LYS A C 1
ATOM 714 O O . LYS A 1 91 ? 3.955 3.906 -10.534 1.00 80.06 91 LYS A O 1
ATOM 719 N N . TRP A 1 92 ? 4.173 4.172 -8.320 1.00 80.31 92 TRP A N 1
ATOM 720 C CA . TRP A 1 92 ? 2.766 4.480 -8.064 1.00 80.31 92 TRP A CA 1
ATOM 721 C C . TRP A 1 92 ? 2.586 5.986 -7.872 1.00 80.31 92 TRP A C 1
ATOM 723 O O . TRP A 1 92 ? 3.327 6.611 -7.110 1.00 80.31 92 TRP A O 1
ATOM 733 N N . ASN A 1 93 ? 1.631 6.560 -8.602 1.00 79.19 93 ASN A N 1
ATOM 734 C CA . ASN A 1 93 ? 1.115 7.902 -8.366 1.00 79.19 93 ASN A CA 1
ATOM 735 C C . ASN A 1 93 ? -0.161 7.758 -7.537 1.00 79.19 93 ASN A C 1
ATOM 737 O O . ASN A 1 93 ? -1.161 7.242 -8.029 1.00 79.19 93 ASN A O 1
ATOM 741 N N . ASP A 1 94 ? -0.082 8.186 -6.285 1.00 74.44 94 ASP A N 1
ATOM 742 C CA . ASP A 1 94 ? -1.162 8.131 -5.309 1.00 74.44 94 ASP A CA 1
ATOM 743 C C . ASP A 1 94 ? -2.336 9.039 -5.696 1.00 74.44 94 ASP A C 1
ATOM 745 O O . ASP A 1 94 ? -3.482 8.638 -5.551 1.00 74.44 94 ASP A O 1
ATOM 749 N N . ILE A 1 95 ? -2.081 10.217 -6.272 1.00 75.06 95 ILE A N 1
ATOM 750 C CA . ILE A 1 95 ? -3.135 11.173 -6.655 1.00 75.06 95 ILE A CA 1
ATOM 751 C C . ILE A 1 95 ? -4.014 10.626 -7.783 1.00 75.06 95 ILE A C 1
ATOM 753 O O . ILE A 1 95 ? -5.238 10.738 -7.733 1.00 75.06 95 ILE A O 1
ATOM 757 N N . SER A 1 96 ? -3.398 10.080 -8.832 1.00 78.56 96 SER A N 1
ATOM 758 C CA . SER A 1 96 ? -4.130 9.541 -9.986 1.00 78.56 96 SER A CA 1
ATOM 759 C C . SER A 1 96 ? -4.486 8.062 -9.846 1.00 78.56 96 SER A C 1
ATOM 761 O O . SER A 1 96 ? -5.157 7.529 -10.723 1.00 78.56 96 SER A O 1
ATOM 763 N N . ASP A 1 97 ? -4.028 7.410 -8.776 1.00 81.12 97 AS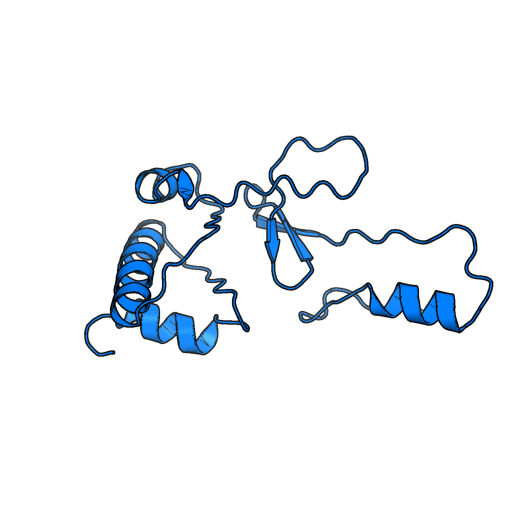P A N 1
ATOM 764 C CA . ASP A 1 97 ? -4.113 5.965 -8.557 1.00 81.12 97 ASP A CA 1
ATOM 765 C C . ASP A 1 97 ? -3.620 5.139 -9.761 1.00 81.12 97 ASP A C 1
ATOM 767 O O . ASP A 1 97 ? -4.255 4.195 -10.231 1.00 81.12 97 ASP A O 1
ATOM 771 N N . THR A 1 98 ? -2.468 5.529 -10.315 1.00 80.25 98 THR A N 1
ATOM 772 C CA . THR A 1 98 ? -1.901 4.887 -11.512 1.00 80.25 98 THR A CA 1
ATOM 773 C C . THR A 1 98 ? -0.512 4.327 -11.257 1.00 80.25 98 THR A C 1
ATOM 775 O O . THR A 1 98 ? 0.361 5.021 -10.727 1.00 80.25 98 THR A O 1
ATOM 778 N N . PHE A 1 99 ? -0.272 3.105 -11.731 1.00 81.44 99 PHE A N 1
ATOM 779 C CA . PHE A 1 99 ? 1.065 2.524 -11.813 1.00 81.44 99 PHE A CA 1
ATOM 780 C C . PHE A 1 99 ? 1.764 2.921 -13.114 1.00 81.44 99 PHE A C 1
ATOM 782 O O . PHE A 1 99 ? 1.152 3.017 -14.175 1.00 81.44 99 PHE A O 1
ATOM 789 N N . SER A 1 100 ? 3.072 3.131 -13.030 1.00 79.81 100 SER A N 1
ATOM 790 C CA . SER A 1 100 ? 3.933 3.484 -14.153 1.00 79.81 100 SER A CA 1
ATOM 791 C C . SER A 1 100 ? 5.280 2.770 -14.053 1.00 79.81 100 SER A C 1
ATOM 793 O O . SER A 1 100 ? 5.746 2.399 -12.970 1.00 79.81 100 SER A O 1
ATOM 795 N N . PHE A 1 101 ? 5.913 2.580 -15.208 1.00 77.12 101 PHE A N 1
ATOM 796 C CA . PHE A 1 101 ? 7.238 1.984 -15.335 1.00 77.12 101 PHE A CA 1
ATOM 797 C C . PHE A 1 101 ? 8.238 3.067 -15.730 1.00 77.12 101 PHE A C 1
ATOM 799 O O . PHE A 1 101 ? 7.971 3.858 -16.631 1.00 77.12 101 PHE A O 1
ATOM 806 N N . SER A 1 102 ? 9.404 3.083 -15.085 1.00 73.00 102 SER A N 1
ATOM 807 C CA . SER A 1 102 ? 10.538 3.891 -15.536 1.00 73.00 102 SER A CA 1
ATOM 808 C C . SER A 1 102 ? 11.595 2.956 -16.104 1.00 73.00 102 SER A C 1
ATOM 810 O O . SER A 1 102 ? 12.235 2.202 -15.369 1.00 73.00 102 SER A O 1
ATOM 812 N N . ILE A 1 103 ? 11.728 2.960 -17.429 1.00 73.19 103 ILE A N 1
ATOM 813 C CA . ILE A 1 103 ? 12.687 2.124 -18.147 1.00 73.19 103 ILE A CA 1
ATOM 814 C C . ILE A 1 103 ? 13.747 3.049 -18.726 1.00 73.19 103 ILE A C 1
ATOM 816 O O . ILE A 1 103 ? 13.501 3.767 -19.690 1.00 73.19 103 ILE A O 1
ATOM 820 N N . ASN A 1 104 ? 14.943 3.008 -18.147 1.00 73.19 104 ASN A N 1
ATOM 821 C CA . ASN A 1 104 ? 16.102 3.652 -18.744 1.00 73.19 104 ASN A CA 1
ATOM 822 C C . ASN A 1 104 ? 16.809 2.645 -19.661 1.00 73.19 104 ASN A C 1
ATOM 824 O O . ASN A 1 104 ? 17.452 1.703 -19.182 1.00 73.19 104 ASN A O 1
ATOM 828 N N . ILE A 1 105 ? 16.648 2.827 -20.972 1.00 73.38 105 ILE A N 1
ATOM 829 C CA . ILE A 1 105 ? 17.308 2.012 -21.991 1.00 73.38 105 ILE A CA 1
ATOM 830 C C . ILE A 1 105 ? 18.671 2.653 -22.289 1.00 73.38 105 ILE A C 1
ATOM 832 O O . ILE A 1 105 ? 18.714 3.758 -22.824 1.00 73.38 105 ILE A O 1
ATOM 836 N N . PRO A 1 106 ? 19.795 1.992 -21.964 1.00 71.50 106 PRO A N 1
ATOM 837 C CA . PRO A 1 106 ? 21.110 2.544 -22.262 1.00 71.50 106 PRO A CA 1
ATOM 838 C C . PRO A 1 106 ? 21.344 2.615 -23.780 1.00 71.50 106 PRO A C 1
ATOM 840 O O . PRO A 1 106 ? 21.082 1.641 -24.482 1.00 71.50 106 PRO A O 1
ATOM 843 N N . GLU A 1 107 ? 21.922 3.719 -24.268 1.00 71.88 107 GLU A N 1
ATOM 844 C CA . GLU A 1 107 ? 22.160 3.978 -25.704 1.00 71.88 107 GLU A CA 1
ATOM 845 C C . GLU A 1 107 ? 23.017 2.911 -26.418 1.00 71.88 107 GLU A C 1
ATOM 847 O O . GLU A 1 107 ? 22.918 2.744 -27.631 1.00 71.88 107 GLU A O 1
ATOM 852 N N . GLN A 1 108 ? 23.855 2.159 -25.689 1.00 69.12 108 GLN A N 1
ATOM 853 C CA . GLN A 1 108 ? 24.697 1.091 -26.247 1.00 69.12 108 GLN A CA 1
ATOM 854 C C . GLN A 1 108 ? 24.495 -0.258 -25.544 1.00 69.12 108 GLN A C 1
ATOM 856 O O . GLN A 1 108 ? 25.181 -0.607 -24.568 1.00 69.12 108 GLN A O 1
ATOM 861 N N . THR A 1 109 ? 23.612 -1.083 -26.103 1.00 63.03 109 THR A N 1
ATOM 862 C CA . THR A 1 109 ? 23.418 -2.489 -25.721 1.00 63.03 109 THR A CA 1
ATOM 863 C C . THR A 1 109 ? 24.218 -3.433 -26.623 1.00 63.03 109 THR A C 1
ATOM 865 O O . THR A 1 109 ? 23.661 -4.243 -27.355 1.00 63.03 109 THR A O 1
ATOM 868 N N . ASN A 1 110 ? 25.550 -3.358 -26.568 1.00 72.50 110 ASN A N 1
ATOM 869 C CA . ASN A 1 110 ? 26.418 -4.102 -27.501 1.00 72.50 110 ASN A CA 1
ATOM 870 C C . ASN A 1 110 ? 26.659 -5.574 -27.097 1.00 72.50 110 ASN A C 1
ATOM 872 O O . ASN A 1 110 ? 27.452 -6.265 -27.729 1.00 72.50 110 ASN A O 1
ATOM 876 N N . SER A 1 111 ? 26.034 -6.068 -26.021 1.00 83.69 111 SER A N 1
ATOM 877 C CA . SER A 1 111 ? 26.193 -7.459 -25.582 1.00 83.69 111 SER A CA 1
ATOM 878 C C . SER A 1 111 ? 24.876 -8.075 -25.123 1.00 83.69 111 SER A C 1
ATOM 880 O O . SER A 1 111 ? 24.047 -7.411 -24.498 1.00 83.69 111 SER A O 1
ATOM 882 N N . LYS A 1 112 ? 24.721 -9.385 -25.363 1.00 84.25 112 LYS A N 1
ATOM 883 C CA . LYS A 1 112 ? 23.596 -10.193 -24.857 1.00 84.25 112 LYS A CA 1
ATOM 884 C C . LYS A 1 112 ? 23.389 -9.999 -23.351 1.00 84.25 112 LYS A C 1
ATOM 886 O O . LYS A 1 112 ? 22.256 -9.919 -22.894 1.00 84.25 112 LYS A O 1
ATOM 891 N N . HIS A 1 113 ? 24.479 -9.864 -22.592 1.00 82.88 113 HIS A N 1
ATOM 892 C CA . HIS A 1 113 ? 24.426 -9.601 -21.154 1.00 82.88 113 HIS A CA 1
ATOM 893 C C . HIS A 1 113 ? 23.777 -8.249 -20.826 1.00 82.88 113 HIS A C 1
ATOM 895 O O . HIS A 1 113 ? 22.940 -8.181 -19.933 1.00 82.88 113 HIS A O 1
ATOM 901 N N . LYS A 1 114 ? 24.118 -7.175 -21.553 1.00 81.94 114 LYS A N 1
ATOM 902 C CA . LYS A 1 114 ? 23.482 -5.862 -21.358 1.00 81.94 114 LYS A CA 1
ATOM 903 C C . LYS A 1 114 ? 21.996 -5.901 -21.704 1.00 81.94 114 LYS A C 1
ATOM 905 O O . LYS A 1 114 ? 21.203 -5.374 -20.939 1.00 81.94 114 LYS A O 1
ATOM 910 N N . ILE A 1 115 ? 21.623 -6.566 -22.799 1.00 83.00 115 ILE A N 1
ATOM 911 C CA . ILE A 1 115 ? 20.216 -6.723 -23.199 1.00 83.00 115 ILE A CA 1
ATOM 912 C C . ILE A 1 115 ? 19.431 -7.454 -22.103 1.00 83.00 115 ILE A C 1
ATOM 914 O O . ILE A 1 115 ? 18.430 -6.935 -21.619 1.00 83.00 115 ILE A O 1
ATOM 918 N N . LEU A 1 116 ? 19.918 -8.615 -21.651 1.00 83.12 116 LEU A N 1
ATOM 919 C CA . LEU A 1 116 ? 19.280 -9.373 -20.570 1.00 83.12 116 LEU A CA 1
ATOM 920 C C . LEU A 1 116 ? 19.232 -8.585 -19.259 1.00 83.12 116 LEU A C 1
ATOM 922 O O . LEU A 1 116 ? 18.230 -8.647 -18.558 1.00 83.12 116 LEU A O 1
ATOM 926 N N . SER A 1 117 ? 20.276 -7.815 -18.938 1.00 81.50 117 SER A N 1
ATOM 927 C CA . SER A 1 117 ? 20.287 -6.958 -17.749 1.00 81.50 117 SER A CA 1
ATOM 928 C C . SER A 1 117 ? 19.231 -5.854 -17.829 1.00 81.50 117 SER A C 1
ATOM 930 O O . SER A 1 117 ? 18.560 -5.597 -16.834 1.00 81.50 117 SER A O 1
ATOM 932 N N . THR A 1 118 ? 19.047 -5.229 -18.995 1.00 80.31 118 THR A N 1
ATOM 933 C CA . THR A 1 118 ? 17.999 -4.222 -19.208 1.00 80.31 118 THR A CA 1
ATOM 934 C C . THR A 1 118 ? 16.609 -4.839 -19.087 1.00 80.31 118 THR A C 1
ATOM 936 O O . THR A 1 118 ? 15.771 -4.286 -18.384 1.00 80.31 118 THR A O 1
ATOM 939 N N . VAL A 1 119 ? 16.376 -6.008 -19.693 1.00 80.12 119 VAL A N 1
ATOM 940 C CA . VAL A 1 119 ? 15.092 -6.722 -19.580 1.00 80.12 119 VAL A CA 1
ATOM 941 C C . VAL A 1 119 ? 14.822 -7.143 -18.133 1.00 80.12 119 VAL A C 1
ATOM 943 O O . VAL A 1 119 ? 13.730 -6.922 -17.632 1.00 80.12 119 VAL A O 1
ATOM 946 N N . ALA A 1 120 ? 15.820 -7.665 -17.417 1.00 79.94 120 ALA A N 1
ATOM 947 C CA . ALA A 1 120 ? 15.667 -8.089 -16.023 1.00 79.94 120 ALA A CA 1
ATOM 948 C C . ALA A 1 120 ? 15.407 -6.932 -15.039 1.00 79.94 120 ALA A C 1
ATOM 950 O O . ALA A 1 120 ? 14.921 -7.170 -13.936 1.00 79.94 120 ALA A O 1
ATOM 951 N N . ARG A 1 121 ? 15.725 -5.679 -15.407 1.00 76.81 121 ARG A N 1
ATOM 952 C CA . ARG A 1 121 ? 15.346 -4.493 -14.612 1.00 76.81 121 ARG A CA 1
ATOM 953 C C . ARG A 1 121 ? 13.853 -4.194 -14.688 1.00 76.81 121 ARG A C 1
ATOM 955 O O . ARG A 1 121 ? 13.333 -3.525 -13.798 1.00 76.81 121 ARG A O 1
ATOM 962 N N . ILE A 1 122 ? 13.187 -4.661 -15.738 1.00 75.88 122 ILE A N 1
ATOM 963 C CA . ILE A 1 122 ? 11.747 -4.541 -15.905 1.00 75.88 122 ILE A CA 1
ATOM 964 C C . ILE A 1 122 ? 11.113 -5.646 -15.059 1.00 75.88 122 ILE A C 1
ATOM 966 O O . ILE A 1 122 ? 10.909 -6.770 -15.510 1.00 75.88 122 ILE A O 1
ATOM 970 N N . TRP A 1 123 ? 10.874 -5.336 -13.787 1.00 71.31 123 TRP A N 1
ATOM 971 C CA . TRP A 1 123 ? 10.145 -6.216 -12.883 1.00 71.31 123 TRP A CA 1
ATOM 972 C C . TRP A 1 123 ? 8.652 -5.913 -12.986 1.00 71.31 123 TRP A C 1
ATOM 974 O O . TRP A 1 123 ? 8.217 -4.818 -12.632 1.00 71.31 123 TRP A O 1
ATOM 984 N N . ASP A 1 124 ? 7.883 -6.882 -13.472 1.00 75.12 124 ASP A N 1
ATOM 985 C CA . ASP A 1 124 ? 6.440 -6.763 -13.650 1.00 75.12 124 ASP A CA 1
ATOM 986 C C . ASP A 1 124 ? 5.722 -7.984 -13.052 1.00 75.12 124 ASP A C 1
ATOM 988 O O . ASP A 1 124 ? 5.394 -8.941 -13.754 1.00 75.12 124 ASP A O 1
ATOM 992 N N . PRO A 1 125 ? 5.508 -7.990 -11.727 1.00 70.56 125 PRO A N 1
ATOM 993 C CA . PRO A 1 125 ? 4.880 -9.114 -11.042 1.00 70.56 125 PRO A CA 1
ATOM 994 C C . PRO A 1 125 ? 3.381 -9.226 -11.358 1.00 70.56 125 PRO A C 1
ATOM 996 O O . PRO A 1 125 ? 2.778 -10.254 -11.062 1.00 70.56 125 PRO A O 1
ATOM 999 N N . LEU A 1 126 ? 2.783 -8.181 -11.941 1.00 77.44 126 LEU A N 1
ATOM 1000 C CA . LEU A 1 126 ? 1.356 -8.099 -12.255 1.00 77.44 126 LEU A CA 1
ATOM 1001 C C . LEU A 1 126 ? 1.050 -8.396 -13.732 1.00 77.44 126 LEU A C 1
ATOM 1003 O O . LEU A 1 126 ? -0.115 -8.573 -14.080 1.00 77.44 126 LEU A O 1
ATOM 1007 N N . GLY A 1 127 ? 2.072 -8.501 -14.588 1.00 78.75 127 GLY A N 1
ATOM 1008 C CA . GLY A 1 127 ? 1.916 -8.842 -16.003 1.00 78.75 127 GLY A CA 1
ATOM 1009 C C . GLY A 1 127 ? 1.328 -7.716 -16.861 1.00 78.75 127 GLY A C 1
ATOM 1010 O O . GLY A 1 127 ? 0.653 -7.995 -17.851 1.00 78.75 127 GLY A O 1
ATOM 1011 N N . PHE A 1 128 ? 1.541 -6.451 -16.490 1.00 80.31 128 PHE A N 1
ATOM 1012 C CA . PHE A 1 128 ? 1.136 -5.287 -17.284 1.00 80.31 128 PHE A CA 1
ATOM 1013 C C . PHE A 1 128 ? 1.919 -5.111 -18.592 1.00 80.31 128 PHE A C 1
ATOM 1015 O O . PHE A 1 128 ? 1.426 -4.475 -19.524 1.00 80.31 128 PHE A O 1
ATOM 1022 N N . LEU A 1 129 ? 3.136 -5.637 -18.672 1.00 78.88 129 LEU A N 1
ATOM 1023 C CA . LEU A 1 129 ? 4.012 -5.543 -19.827 1.00 78.88 129 LEU A CA 1
ATOM 1024 C C . LEU A 1 129 ? 4.023 -6.868 -20.586 1.00 78.88 129 LEU A C 1
ATOM 1026 O O . LEU A 1 129 ? 4.273 -7.937 -20.034 1.00 78.88 129 LEU A O 1
ATOM 1030 N N . ALA A 1 130 ? 3.822 -6.777 -21.897 1.00 78.31 130 ALA A N 1
ATOM 1031 C CA . ALA A 1 130 ? 3.981 -7.887 -22.823 1.00 78.31 130 ALA A CA 1
ATOM 1032 C C . ALA A 1 130 ? 5.072 -7.557 -23.844 1.00 78.31 130 ALA A C 1
ATOM 1034 O O . ALA A 1 130 ? 5.228 -6.407 -24.262 1.00 78.31 130 ALA A O 1
ATOM 1035 N N . ALA A 1 131 ? 5.827 -8.572 -24.262 1.00 74.12 131 ALA A N 1
ATOM 1036 C CA . ALA A 1 131 ? 6.752 -8.421 -25.374 1.00 74.12 131 ALA A CA 1
ATOM 1037 C C . ALA A 1 131 ? 5.957 -8.210 -26.670 1.00 74.12 131 ALA A C 1
ATOM 1039 O O . ALA A 1 131 ? 5.055 -8.989 -26.979 1.00 74.12 131 ALA A O 1
ATOM 1040 N N . VAL A 1 132 ? 6.304 -7.171 -27.429 1.00 71.88 132 VAL A N 1
ATOM 1041 C CA . VAL A 1 132 ? 5.784 -6.976 -28.786 1.00 71.88 132 VAL A CA 1
ATOM 1042 C C . VAL A 1 132 ? 6.698 -7.733 -29.747 1.00 71.88 132 VAL A C 1
ATOM 1044 O O . VAL A 1 132 ? 7.916 -7.551 -29.710 1.00 71.88 132 VAL A O 1
ATOM 1047 N N . THR A 1 133 ? 6.106 -8.609 -30.556 1.00 47.41 133 THR A N 1
ATOM 1048 C CA . THR A 1 133 ? 6.764 -9.351 -31.645 1.00 47.41 133 THR A CA 1
ATOM 1049 C C . THR A 1 133 ? 6.671 -8.610 -32.962 1.00 47.41 1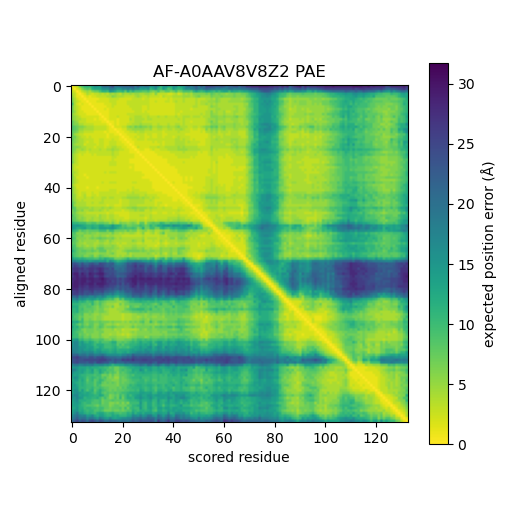33 THR A C 1
ATOM 1051 O O . THR A 1 133 ? 5.557 -8.110 -33.241 1.00 47.41 133 THR A O 1
#

Secondary structure (DSSP, 8-state):
-TT-HHHHHHHHHHEETTEE----S-HHHHHHHHHHHHHHHHHTT----SB--SSSSTTTTTS-GGGB-------S-SS--S--EEETTEEEETTTTEEE------S---SHHHHHHHHHH---TT-------

Radius of gyration: 18.02 Å; Cα contacts (8 Å, |Δi|>4): 118; chains: 1; bounding box: 41×30×51 Å

Mean predicted aligned error: 9.34 Å

Foldseek 3Di:
DVVQVLLVVQCVPQDDDLDRDDDDPDPVSVLSNVVSNQVVQVVVVDGQAQDAALDPCPSVVVDPPRRHNPDPPPPDDDDDPARFDQDQLWTAGSNVRDTDDDQDDDPDPPDPVSVVVSVVSPDDPPPPDDDDD

pLDDT: mean 77.91, std 14.93, range [35.59, 94.69]

Sequence (133 aa):
MQEFPLSSKYIRTDMYVDNVVCSVPSLAEAQNLYSELVGLFKAGGFDLLKWCTNDCGVLWNQIPQNAWSLQKVEFNDNSDMHASSKVLGLKWNDISDTFSFSINIPEQTNSKHKILSTVARIWDPLGFLAAVT

Solvent-accessible surface area (backbone atoms only — not comparable to full-atom values): 8671 Å² total; per-residue (Å²): 108,89,90,28,62,65,30,55,54,45,54,75,74,35,48,53,95,93,43,75,64,83,87,72,99,42,71,70,58,46,51,50,38,49,54,32,38,55,52,52,35,45,76,72,75,41,83,86,64,56,50,82,68,61,65,97,46,76,61,57,73,75,49,60,78,90,34,43,51,79,41,69,65,80,72,88,72,91,87,71,101,63,65,34,39,78,51,91,80,30,41,30,35,36,85,80,72,42,80,44,83,88,82,85,77,70,94,77,63,89,41,72,66,51,48,52,53,57,55,66,69,64,59,60,90,82,63,87,74,74,89,85,132